Protein AF-R9J9X3-F1 (afdb_monomer)

Radius of gyration: 22.05 Å; Cα contacts (8 Å, |Δi|>4): 89; chains: 1; bounding box: 45×40×66 Å

Nearest PDB structures (foldseek):
  6e7e-assembly1_A  TM=3.730E-01  e=9.720E+00  Chlamydia trachomatis

Foldseek 3Di:
DDWDWDDDDPDIHTDDDDPDPDDQDADDQLVVVLVCCVPPPVPVNVVCVVVVNSSVVSNVRRVVLVVQLVVQLVVQCVVVVLDVVCCVVPVPVSVVSSVVSSVLSVVLSVVVVVLVVVLVVCVVVVHDCPVSDDDSVNSSVDD

Secondary structure (DSSP, 8-state):
-PPPEEEETTEEEE----S--------HHHHHHHHHHHHH-HHHHHHHHHTT-HHHHHHHHHHHHHHHHHHHHHHHHHHHT--HHHHHH-HHHHHHHHHHHHHHHHHHHHHHHHHHHHHHHHHHTT---TT----GGGGTS--

pLDDT: mean 78.39, std 12.06, range [36.59, 93.94]

Mean predicted aligned error: 10.54 Å

Structure (mmCIF, N/CA/C/O backbone):
data_AF-R9J9X3-F1
#
_entry.id   AF-R9J9X3-F1
#
loop_
_atom_site.group_PDB
_atom_site.id
_atom_site.type_symbol
_atom_site.label_atom_id
_atom_site.label_alt_id
_atom_site.label_comp_id
_atom_site.label_asym_id
_atom_site.label_entity_id
_atom_site.label_seq_id
_atom_site.pdbx_PDB_ins_code
_atom_site.Cartn_x
_atom_site.Cartn_y
_atom_site.Cartn_z
_atom_site.occupan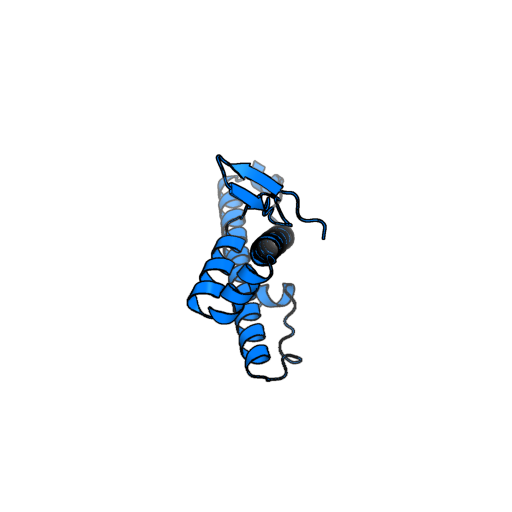cy
_atom_site.B_iso_or_equiv
_atom_site.auth_seq_id
_atom_site.auth_comp_id
_atom_site.auth_asym_id
_atom_site.auth_atom_id
_atom_site.pdbx_PDB_model_num
ATOM 1 N N . MET A 1 1 ? 5.738 -5.826 -32.272 1.00 55.72 1 MET A N 1
ATOM 2 C CA . MET A 1 1 ? 5.733 -4.434 -31.786 1.00 55.72 1 MET A CA 1
ATOM 3 C C . MET A 1 1 ? 6.050 -3.584 -33.000 1.00 55.72 1 MET A C 1
ATOM 5 O O . MET A 1 1 ? 7.163 -3.682 -33.497 1.00 55.72 1 MET A O 1
ATOM 9 N N . GLU A 1 2 ? 5.056 -2.905 -33.570 1.00 68.19 2 GLU A N 1
ATOM 10 C CA . GLU A 1 2 ? 5.290 -1.958 -34.667 1.00 68.19 2 GLU A CA 1
ATOM 11 C C . GLU A 1 2 ? 5.715 -0.630 -34.040 1.00 68.19 2 GLU A C 1
ATOM 13 O O . GLU A 1 2 ? 5.007 -0.099 -33.186 1.00 68.19 2 GLU A O 1
ATOM 18 N N . ILE A 1 3 ? 6.905 -0.145 -34.391 1.00 80.88 3 ILE A N 1
ATOM 19 C CA . ILE A 1 3 ? 7.419 1.145 -33.924 1.00 80.88 3 ILE A CA 1
ATOM 20 C C . ILE A 1 3 ? 6.981 2.181 -34.961 1.00 80.88 3 ILE A C 1
ATOM 22 O O . ILE A 1 3 ? 7.319 2.043 -36.137 1.00 80.88 3 ILE A O 1
ATOM 26 N N . THR A 1 4 ? 6.196 3.177 -34.548 1.00 89.00 4 THR A N 1
ATOM 27 C CA . THR A 1 4 ? 5.824 4.306 -35.413 1.00 89.00 4 THR A CA 1
ATOM 28 C C . THR A 1 4 ? 6.920 5.364 -35.376 1.00 89.00 4 THR A C 1
ATOM 30 O O . THR A 1 4 ? 7.675 5.444 -34.411 1.00 89.00 4 THR A O 1
ATOM 33 N N . TYR A 1 5 ? 7.050 6.140 -36.447 1.00 91.56 5 TYR A N 1
ATOM 34 C CA . TYR A 1 5 ? 8.077 7.168 -36.572 1.00 91.56 5 TYR A CA 1
ATOM 35 C C . TYR A 1 5 ? 7.436 8.487 -36.988 1.00 91.56 5 TYR A C 1
ATOM 37 O O . TYR A 1 5 ? 6.512 8.489 -37.808 1.00 91.56 5 TYR A O 1
ATOM 45 N N . HIS A 1 6 ? 7.970 9.598 -36.486 1.00 90.81 6 HIS A N 1
ATOM 46 C CA . HIS A 1 6 ? 7.605 10.941 -36.923 1.00 90.81 6 HIS A CA 1
ATOM 47 C C . HIS A 1 6 ? 8.841 11.731 -37.365 1.00 90.81 6 HIS A C 1
ATOM 49 O O . HIS A 1 6 ? 9.974 11.427 -36.989 1.00 90.81 6 HIS A O 1
ATOM 55 N N . TRP A 1 7 ? 8.613 12.735 -38.209 1.00 93.94 7 TRP A N 1
ATOM 56 C CA . TRP A 1 7 ? 9.657 13.635 -38.689 1.00 93.94 7 TRP A CA 1
ATOM 57 C C . TRP A 1 7 ? 9.814 14.816 -37.735 1.00 93.94 7 TRP A C 1
ATOM 59 O O . TRP A 1 7 ? 8.843 15.525 -37.471 1.00 93.94 7 TRP A O 1
ATOM 69 N N . GLU A 1 8 ? 11.038 15.051 -37.271 1.00 90.00 8 GLU A N 1
ATOM 70 C CA . GLU A 1 8 ? 11.421 16.253 -36.533 1.00 90.00 8 GLU A CA 1
ATOM 71 C C . GLU A 1 8 ? 12.585 16.929 -37.278 1.00 90.00 8 GLU A C 1
ATOM 73 O O . GLU A 1 8 ? 13.745 16.516 -37.202 1.00 90.00 8 GLU A O 1
ATOM 78 N N . GLY A 1 9 ? 12.251 17.939 -38.090 1.00 89.94 9 GLY A N 1
ATOM 79 C CA . GLY A 1 9 ? 13.192 18.550 -39.033 1.00 89.94 9 GLY A CA 1
ATOM 80 C C . GLY A 1 9 ? 13.656 17.548 -40.095 1.00 89.94 9 GLY A C 1
ATOM 81 O O . GLY A 1 9 ? 12.832 16.966 -40.796 1.00 89.94 9 GLY A O 1
ATOM 82 N N . ASP A 1 10 ? 14.971 17.336 -40.184 1.00 92.38 10 ASP A N 1
ATOM 83 C CA . ASP A 1 10 ? 15.601 16.408 -41.137 1.00 92.38 10 ASP A CA 1
ATOM 84 C C . ASP A 1 10 ? 15.778 14.981 -40.579 1.00 92.38 10 ASP A C 1
ATOM 86 O O . ASP A 1 10 ? 16.336 14.112 -41.253 1.00 92.38 10 ASP A O 1
ATOM 90 N N . TYR A 1 11 ? 15.324 14.720 -39.348 1.00 91.62 11 TYR A N 1
ATOM 91 C CA . TYR A 1 11 ? 15.507 13.437 -38.671 1.00 91.62 11 TYR A CA 1
ATOM 92 C C . TYR A 1 11 ? 14.184 12.685 -38.510 1.00 91.62 11 TYR A C 1
ATOM 94 O O . TYR A 1 11 ? 13.150 13.261 -38.171 1.00 91.62 11 TYR A O 1
ATOM 102 N N . LEU A 1 12 ? 14.239 11.368 -38.723 1.00 92.94 12 LEU A N 1
ATOM 103 C CA . LEU A 1 12 ? 13.132 10.450 -38.469 1.00 92.94 12 LEU A CA 1
ATOM 104 C C . LEU A 1 12 ? 13.311 9.821 -37.081 1.00 92.94 12 LEU A C 1
ATOM 106 O O . LEU A 1 12 ? 14.235 9.032 -36.870 1.00 92.94 12 LEU A O 1
ATOM 110 N N . ILE A 1 13 ? 12.433 10.167 -36.142 1.00 91.88 13 ILE A N 1
ATOM 111 C CA . ILE A 1 13 ? 12.532 9.765 -34.735 1.00 91.88 13 ILE A CA 1
ATOM 112 C C . ILE A 1 13 ? 11.445 8.726 -34.421 1.00 91.88 13 ILE A C 1
ATOM 114 O O . ILE A 1 13 ? 10.282 8.928 -34.776 1.00 91.88 13 ILE A O 1
ATOM 118 N N . PRO A 1 14 ? 11.791 7.594 -33.779 1.00 90.19 14 PRO A N 1
ATOM 119 C CA . PRO A 1 14 ? 10.805 6.613 -33.341 1.00 90.19 14 PRO A CA 1
ATOM 120 C C . PRO A 1 14 ? 9.949 7.146 -32.186 1.00 90.19 14 PRO A C 1
ATOM 122 O O . PRO A 1 14 ? 10.466 7.652 -31.189 1.00 90.19 14 PRO A O 1
ATOM 125 N N . ASP A 1 15 ? 8.639 6.942 -32.283 1.00 83.25 15 ASP A N 1
ATOM 126 C CA . ASP A 1 15 ? 7.673 7.203 -31.219 1.00 83.25 15 ASP A CA 1
ATOM 127 C C . ASP A 1 15 ? 7.783 6.133 -30.133 1.00 83.25 15 ASP A C 1
ATOM 129 O O . ASP A 1 15 ? 7.128 5.086 -30.162 1.00 83.25 15 ASP A O 1
ATOM 133 N N . LEU A 1 16 ? 8.614 6.404 -29.135 1.00 81.31 16 LEU A N 1
ATOM 134 C CA . LEU A 1 16 ? 8.721 5.560 -27.953 1.00 81.31 16 LEU A CA 1
ATOM 135 C C . LEU A 1 16 ? 7.577 5.895 -26.991 1.00 81.31 16 LEU A C 1
ATOM 137 O O . LEU A 1 16 ? 7.622 6.889 -26.268 1.00 81.31 16 LEU A O 1
ATOM 141 N N . LYS A 1 17 ? 6.536 5.059 -26.980 1.00 72.19 17 LYS A N 1
ATOM 142 C CA . LYS A 1 17 ? 5.468 5.114 -25.974 1.00 72.19 17 LYS A CA 1
ATOM 143 C C . LYS A 1 17 ? 5.707 4.044 -24.916 1.00 72.19 17 LYS A C 1
ATOM 145 O O . LYS A 1 17 ? 5.935 2.884 -25.254 1.00 72.19 17 LYS A O 1
ATOM 150 N N . LEU A 1 18 ? 5.636 4.441 -23.646 1.00 67.94 18 LEU A N 1
ATOM 151 C CA . LEU A 1 18 ? 5.600 3.498 -22.528 1.00 67.94 18 LEU A CA 1
ATOM 152 C C . LEU A 1 18 ? 4.341 2.638 -22.645 1.00 67.94 18 LEU A C 1
ATOM 154 O O . LEU A 1 18 ? 3.277 3.138 -23.018 1.00 67.94 18 LEU A O 1
ATOM 158 N N . SER A 1 19 ? 4.473 1.350 -22.338 1.00 70.50 19 SER A N 1
ATOM 159 C CA . SER A 1 19 ? 3.364 0.404 -22.467 1.00 70.50 19 SER A CA 1
ATOM 160 C C . SER A 1 19 ? 2.252 0.679 -21.450 1.00 70.50 19 SER A C 1
ATOM 162 O O . SER A 1 19 ? 1.073 0.501 -21.755 1.00 70.50 19 SER A O 1
ATOM 164 N N . ASP A 1 20 ? 2.628 1.182 -20.272 1.00 66.38 20 ASP A N 1
ATOM 165 C CA . ASP A 1 20 ? 1.721 1.543 -19.192 1.00 66.38 20 ASP A CA 1
ATOM 166 C C . ASP A 1 20 ? 1.657 3.070 -19.025 1.00 66.38 20 ASP A C 1
ATOM 168 O O . ASP A 1 20 ? 2.592 3.711 -18.546 1.00 66.38 20 ASP A O 1
ATOM 172 N N . THR A 1 21 ? 0.544 3.665 -19.459 1.00 61.75 21 THR A N 1
ATOM 173 C CA . THR A 1 21 ? 0.236 5.098 -19.269 1.00 61.75 21 THR A CA 1
ATOM 174 C C . THR A 1 21 ? -0.731 5.318 -18.100 1.00 61.75 21 THR A C 1
ATOM 176 O O . THR A 1 21 ? -1.291 6.402 -17.950 1.00 61.75 21 THR A O 1
ATOM 179 N N . THR A 1 22 ? -0.979 4.288 -17.285 1.00 71.88 22 THR A N 1
ATOM 180 C CA . THR A 1 22 ? -1.936 4.380 -16.182 1.00 71.88 22 THR A CA 1
ATOM 181 C C . THR A 1 22 ? -1.393 5.312 -15.104 1.00 71.88 22 THR A C 1
ATOM 183 O O . THR A 1 22 ? -0.309 5.104 -14.557 1.00 71.88 22 THR A O 1
ATOM 186 N N . GLU A 1 23 ? -2.149 6.358 -14.774 1.00 72.06 23 GLU A N 1
ATOM 187 C CA . GLU A 1 23 ? -1.785 7.262 -13.689 1.00 72.06 23 GLU A CA 1
ATOM 188 C C . GLU A 1 23 ? -2.138 6.618 -12.340 1.00 72.06 23 GLU A C 1
ATOM 190 O O . GLU A 1 23 ? -3.276 6.661 -11.869 1.00 72.06 23 GLU A O 1
ATOM 195 N N . TYR A 1 24 ? -1.152 5.975 -11.715 1.00 76.50 24 TYR A N 1
ATOM 196 C CA . TYR A 1 24 ? -1.330 5.345 -10.410 1.00 76.50 24 TYR A CA 1
ATOM 197 C C . TYR A 1 24 ? -1.341 6.395 -9.291 1.00 76.50 24 TYR A C 1
ATOM 199 O O . TYR A 1 24 ? -0.335 7.053 -9.014 1.00 76.50 24 TYR A O 1
ATOM 207 N N . GLN A 1 25 ? -2.465 6.509 -8.584 1.00 80.38 25 GLN A N 1
ATOM 208 C CA . GLN A 1 25 ? -2.579 7.345 -7.388 1.00 80.38 25 GLN A CA 1
ATOM 209 C C . GLN A 1 25 ? -1.988 6.608 -6.181 1.00 80.38 25 GLN A C 1
ATOM 211 O O . GLN A 1 25 ? -2.619 5.744 -5.579 1.00 80.38 25 GLN A O 1
ATOM 216 N N . ILE A 1 26 ? -0.745 6.934 -5.825 1.00 84.88 26 ILE A N 1
ATOM 217 C CA . ILE A 1 26 ? -0.033 6.237 -4.749 1.00 84.88 26 ILE A CA 1
ATOM 218 C C . ILE A 1 26 ? -0.402 6.849 -3.401 1.00 84.88 26 ILE A C 1
ATOM 220 O O . ILE A 1 26 ? -0.067 8.002 -3.107 1.00 84.88 26 ILE A O 1
ATOM 224 N N . GLY A 1 27 ? -1.034 6.053 -2.543 1.00 88.00 27 GLY A N 1
ATOM 225 C CA . GLY A 1 27 ? -1.343 6.435 -1.174 1.00 88.00 27 GLY A CA 1
ATOM 226 C C . GLY A 1 27 ? -0.149 6.375 -0.218 1.00 88.00 27 GLY A C 1
ATOM 227 O O . GLY A 1 27 ? 1.035 6.386 -0.582 1.00 88.00 27 GLY A O 1
ATOM 228 N N . LYS A 1 28 ? -0.464 6.386 1.078 1.00 86.94 28 LYS A N 1
ATOM 229 C CA . LYS A 1 28 ? 0.529 6.425 2.160 1.00 86.94 28 LYS A CA 1
ATOM 230 C C . LYS A 1 28 ? 1.396 5.164 2.186 1.00 86.94 28 LYS A C 1
ATOM 232 O O . LYS A 1 28 ? 2.609 5.268 2.384 1.00 86.94 28 LYS A O 1
ATOM 237 N N . TYR A 1 29 ? 0.788 3.993 2.022 1.00 84.69 29 TYR A N 1
ATOM 238 C CA . TYR A 1 29 ? 1.462 2.707 2.162 1.00 84.69 29 TYR A CA 1
ATOM 239 C C . TYR A 1 29 ? 2.304 2.389 0.926 1.00 84.69 29 TYR A C 1
ATOM 241 O O . TYR A 1 29 ? 3.430 1.907 1.074 1.00 84.69 29 TYR A O 1
ATOM 249 N N . GLY A 1 30 ? 1.843 2.785 -0.262 1.00 87.75 30 GLY A N 1
ATOM 250 C CA . GLY A 1 30 ? 2.637 2.722 -1.489 1.00 87.75 30 GLY A CA 1
ATOM 251 C C . GLY A 1 30 ? 3.918 3.568 -1.405 1.00 87.75 30 GLY A C 1
ATOM 252 O O . GLY A 1 30 ? 5.012 3.072 -1.679 1.00 87.75 30 GLY A O 1
ATOM 253 N N . ARG A 1 31 ? 3.846 4.813 -0.902 1.00 89.31 31 ARG A N 1
ATOM 254 C CA . ARG A 1 31 ? 5.054 5.636 -0.662 1.00 89.31 31 ARG A CA 1
ATOM 255 C C . ARG A 1 31 ? 6.012 4.993 0.338 1.00 89.31 31 ARG A C 1
ATOM 257 O O . ARG A 1 31 ? 7.227 5.021 0.140 1.00 89.31 31 ARG A O 1
ATOM 264 N N . MET A 1 32 ? 5.474 4.393 1.398 1.00 85.75 32 MET A N 1
ATOM 265 C CA . MET A 1 32 ? 6.287 3.706 2.398 1.00 85.75 32 MET A CA 1
ATOM 266 C C . MET A 1 32 ? 7.032 2.504 1.797 1.00 85.75 32 MET A C 1
ATOM 268 O O . MET A 1 32 ? 8.215 2.302 2.075 1.00 85.75 32 MET A O 1
ATOM 272 N N . ARG A 1 33 ? 6.363 1.735 0.930 1.00 86.25 33 ARG A N 1
ATOM 273 C CA . ARG A 1 33 ? 6.966 0.612 0.207 1.00 86.25 33 ARG A CA 1
ATOM 274 C C . ARG A 1 33 ? 8.049 1.067 -0.766 1.00 86.25 33 ARG A C 1
ATOM 276 O O . ARG A 1 33 ? 9.105 0.440 -0.804 1.00 86.25 33 ARG A O 1
ATOM 283 N N . LYS A 1 34 ? 7.815 2.151 -1.508 1.00 89.19 34 LYS A N 1
ATOM 284 C CA . LYS A 1 34 ? 8.810 2.731 -2.418 1.00 89.19 34 LYS A CA 1
ATOM 285 C C . LYS A 1 34 ? 10.100 3.079 -1.676 1.00 89.19 34 LYS A C 1
ATOM 287 O O . LYS A 1 34 ? 11.159 2.570 -2.031 1.00 89.19 34 LYS A O 1
ATOM 292 N N . ARG A 1 35 ? 9.991 3.852 -0.590 1.00 88.38 35 ARG A N 1
ATOM 293 C CA . ARG A 1 35 ? 11.139 4.233 0.247 1.00 88.38 35 ARG A CA 1
ATOM 294 C C . ARG A 1 35 ? 11.902 3.009 0.755 1.00 88.38 35 ARG A C 1
ATOM 296 O O . ARG A 1 35 ? 13.127 2.978 0.735 1.00 88.38 35 ARG A O 1
ATOM 303 N N . PHE A 1 36 ? 11.179 1.967 1.163 1.00 83.44 36 PHE A N 1
ATOM 304 C CA . PHE A 1 36 ? 11.801 0.720 1.596 1.00 83.44 36 PHE A CA 1
ATOM 305 C C . PHE A 1 36 ? 12.621 0.045 0.482 1.00 83.44 36 PHE A C 1
ATOM 307 O O . PHE A 1 36 ? 13.737 -0.411 0.746 1.00 83.44 36 PHE A O 1
ATOM 314 N N . LEU A 1 37 ? 12.080 -0.025 -0.742 1.00 84.94 37 LEU A N 1
ATOM 315 C CA . LEU A 1 37 ? 12.778 -0.595 -1.898 1.00 84.94 37 LEU A CA 1
ATOM 316 C C . LEU A 1 37 ? 14.046 0.202 -2.233 1.00 84.94 37 LEU A C 1
ATOM 318 O O . LEU A 1 37 ? 15.091 -0.400 -2.470 1.00 84.94 37 LEU A O 1
ATOM 322 N N . GLU A 1 38 ? 13.982 1.531 -2.171 1.00 85.44 38 GLU A N 1
ATOM 323 C CA . GLU A 1 38 ? 15.125 2.418 -2.421 1.00 85.44 38 GLU A CA 1
ATOM 324 C C . GLU A 1 38 ? 16.242 2.275 -1.374 1.00 85.44 38 GLU A C 1
ATOM 326 O O . GLU A 1 38 ? 17.421 2.270 -1.734 1.00 85.44 38 GLU A O 1
ATOM 331 N N . GLU A 1 39 ? 15.891 2.146 -0.091 1.00 86.12 39 GLU A N 1
ATOM 332 C CA . GLU A 1 39 ? 16.861 2.057 1.011 1.00 86.12 39 GLU A CA 1
ATOM 333 C C . GLU A 1 39 ? 17.495 0.660 1.136 1.00 86.12 39 GLU A C 1
ATOM 335 O O . GLU A 1 39 ? 18.681 0.548 1.435 1.00 86.12 39 GLU A O 1
ATOM 340 N N . ASN A 1 40 ? 16.724 -0.412 0.915 1.00 79.25 40 ASN A N 1
ATOM 341 C CA . ASN A 1 40 ? 17.148 -1.777 1.268 1.00 79.25 40 ASN A CA 1
ATOM 342 C C . ASN A 1 40 ? 17.403 -2.679 0.055 1.00 79.25 40 ASN A C 1
ATOM 344 O O . ASN A 1 40 ? 18.181 -3.627 0.145 1.00 79.25 40 ASN A O 1
ATOM 348 N N . HIS A 1 41 ? 16.740 -2.424 -1.077 1.0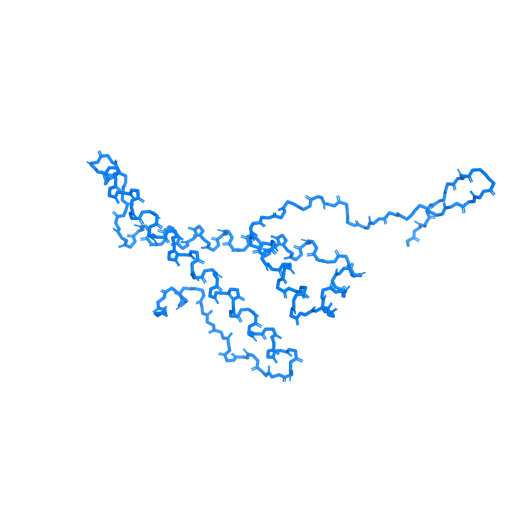0 78.69 41 HIS A N 1
ATOM 349 C CA . HIS A 1 41 ? 16.740 -3.328 -2.228 1.00 78.69 41 HIS A CA 1
ATOM 350 C C . HIS A 1 41 ? 16.851 -2.576 -3.554 1.00 78.69 41 HIS A C 1
ATOM 352 O O . HIS A 1 41 ? 16.063 -2.796 -4.475 1.00 78.69 41 HIS A O 1
ATOM 358 N N . ARG A 1 42 ? 17.882 -1.731 -3.676 1.00 83.94 42 ARG A N 1
ATO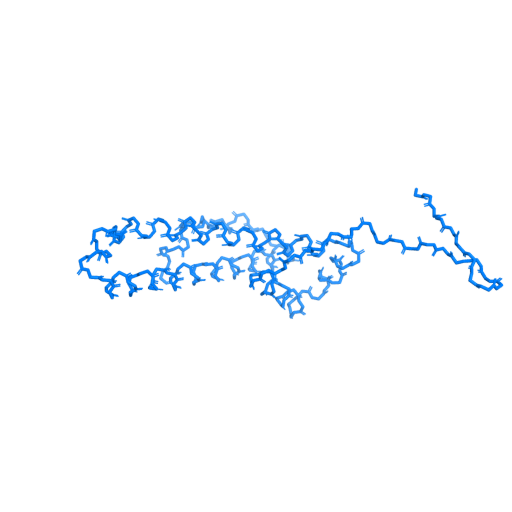M 359 C CA . ARG A 1 42 ? 18.149 -0.942 -4.889 1.00 83.94 42 ARG A CA 1
ATOM 360 C C . ARG A 1 42 ? 18.139 -1.770 -6.176 1.00 83.94 42 ARG A C 1
ATOM 362 O O . ARG A 1 42 ? 17.586 -1.317 -7.165 1.00 83.94 42 ARG A O 1
ATOM 369 N N . GLY A 1 43 ? 18.682 -2.990 -6.157 1.00 85.31 43 GLY A N 1
ATOM 370 C CA . GLY A 1 43 ? 18.674 -3.871 -7.333 1.00 85.31 43 GLY A CA 1
ATOM 371 C C . GLY A 1 43 ? 17.264 -4.269 -7.785 1.00 85.31 43 GLY A C 1
ATOM 372 O O . GLY A 1 43 ? 16.950 -4.180 -8.967 1.00 85.31 43 GLY A O 1
ATOM 373 N N . ILE A 1 44 ? 16.391 -4.635 -6.840 1.00 84.25 44 ILE A N 1
ATOM 374 C CA . ILE A 1 44 ? 14.988 -4.974 -7.132 1.00 84.25 44 ILE A CA 1
ATOM 375 C C . ILE A 1 44 ? 14.231 -3.727 -7.582 1.00 84.25 44 ILE A C 1
ATOM 377 O O . ILE A 1 44 ? 13.449 -3.798 -8.521 1.00 84.25 44 ILE A O 1
ATOM 381 N N . TYR A 1 45 ? 14.488 -2.584 -6.946 1.00 86.06 45 TYR A N 1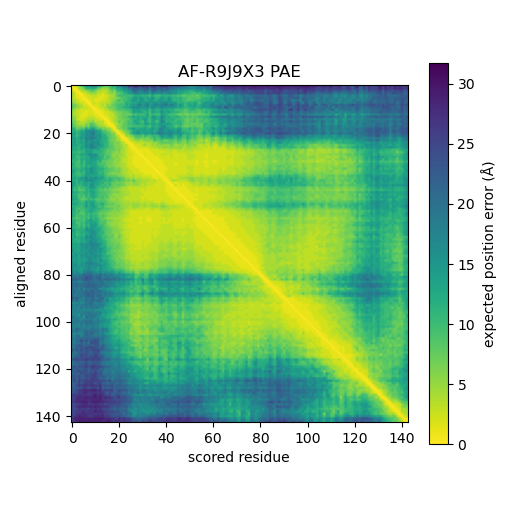
ATOM 382 C CA . TYR A 1 45 ? 13.895 -1.312 -7.341 1.00 86.06 45 TYR A CA 1
ATOM 383 C C . TYR A 1 45 ? 14.236 -0.952 -8.793 1.00 86.06 45 TYR A C 1
ATOM 385 O O . TYR A 1 45 ? 13.331 -0.720 -9.590 1.00 86.06 45 TYR A O 1
ATOM 393 N N . SER A 1 46 ? 15.519 -0.995 -9.164 1.00 88.38 46 SER A N 1
ATOM 394 C CA . SER A 1 46 ? 15.962 -0.750 -10.540 1.00 88.38 46 SER A CA 1
ATOM 395 C C . SER A 1 46 ? 15.361 -1.755 -11.519 1.00 88.38 46 SER A C 1
ATOM 397 O O . SER A 1 46 ? 14.893 -1.363 -12.580 1.00 88.38 46 SER A O 1
ATOM 399 N N . TYR A 1 47 ? 15.307 -3.039 -11.155 1.00 88.19 47 TYR A N 1
ATOM 400 C CA . TYR A 1 47 ? 14.650 -4.058 -11.973 1.00 88.19 47 TYR A CA 1
ATOM 401 C C . TYR A 1 47 ? 13.153 -3.768 -12.182 1.00 88.19 47 TYR A C 1
ATOM 403 O O . TYR A 1 47 ? 12.652 -3.879 -13.297 1.00 88.19 47 TYR A O 1
ATOM 411 N N . MET A 1 48 ? 12.431 -3.358 -11.137 1.00 86.12 48 MET A N 1
ATOM 412 C CA . MET A 1 48 ? 11.004 -3.019 -11.218 1.00 86.12 48 MET A CA 1
ATOM 413 C C . MET A 1 48 ? 10.742 -1.769 -12.066 1.00 86.12 48 MET A C 1
ATOM 415 O O . MET A 1 48 ? 9.713 -1.699 -12.732 1.00 86.12 48 MET A O 1
ATOM 419 N N . ILE A 1 49 ? 11.666 -0.803 -12.068 1.00 87.88 49 ILE A N 1
ATOM 420 C CA . ILE A 1 49 ? 11.616 0.347 -12.982 1.00 87.88 49 ILE A CA 1
ATOM 421 C C . ILE A 1 49 ? 11.814 -0.117 -14.424 1.00 87.88 49 ILE A C 1
ATOM 423 O O . ILE A 1 49 ? 11.008 0.217 -15.283 1.00 87.88 49 ILE A O 1
ATOM 427 N N . LEU A 1 50 ? 12.865 -0.902 -14.682 1.00 87.12 50 LEU A N 1
ATOM 428 C CA . LEU A 1 50 ? 13.208 -1.373 -16.029 1.00 87.12 50 LEU A CA 1
ATOM 429 C C . LEU A 1 50 ? 12.144 -2.304 -16.621 1.00 87.12 50 LEU A C 1
ATOM 431 O O . LEU A 1 50 ? 11.966 -2.342 -17.830 1.00 87.12 50 LEU A O 1
ATOM 435 N N . SER A 1 51 ? 11.451 -3.058 -15.770 1.00 84.81 51 SER A N 1
ATOM 436 C CA . SER A 1 51 ? 10.334 -3.924 -16.162 1.00 84.81 51 SER A CA 1
ATOM 437 C C . SER A 1 51 ? 8.981 -3.209 -16.184 1.00 84.81 51 SER A C 1
ATOM 439 O O . SER A 1 51 ? 7.970 -3.873 -16.384 1.00 84.81 51 SER A O 1
ATOM 441 N N . GLU A 1 52 ? 8.936 -1.896 -15.927 1.00 83.81 52 GLU A N 1
ATOM 442 C CA . GLU A 1 52 ? 7.709 -1.081 -15.862 1.00 83.81 52 GLU A CA 1
ATOM 443 C C . GLU A 1 52 ? 6.667 -1.573 -14.827 1.00 83.81 52 GLU A C 1
ATOM 445 O O . GLU A 1 52 ? 5.539 -1.095 -14.783 1.00 83.81 52 GLU A O 1
ATOM 450 N N . THR A 1 53 ? 7.032 -2.488 -13.919 1.00 86.88 53 THR A N 1
ATOM 451 C CA . THR A 1 53 ? 6.101 -3.101 -12.948 1.00 86.88 53 THR A CA 1
ATOM 452 C C . THR A 1 53 ? 6.000 -2.356 -11.620 1.00 86.88 53 THR A C 1
ATOM 454 O O . THR A 1 53 ? 5.115 -2.646 -10.809 1.00 86.88 53 THR A O 1
ATOM 457 N N . LEU A 1 54 ? 6.901 -1.400 -11.369 1.00 87.88 54 LEU A N 1
ATOM 458 C CA . LEU A 1 54 ? 7.018 -0.731 -10.075 1.00 87.88 54 LEU A CA 1
ATOM 459 C C . LEU A 1 54 ? 5.703 -0.084 -9.632 1.00 87.88 54 LEU A C 1
ATOM 461 O O . LEU A 1 54 ? 5.263 -0.294 -8.504 1.00 87.88 54 LEU A O 1
ATOM 465 N N . TRP A 1 55 ? 5.094 0.725 -10.496 1.00 87.81 55 TRP A N 1
ATOM 466 C CA . TRP A 1 55 ? 3.948 1.546 -10.115 1.00 87.81 55 TRP A CA 1
ATOM 467 C C . TRP A 1 55 ? 2.715 0.703 -9.803 1.00 87.81 55 TRP A C 1
ATOM 469 O O . TRP A 1 55 ? 2.093 0.904 -8.759 1.00 87.81 55 TRP A O 1
ATOM 479 N N . LYS A 1 56 ? 2.460 -0.319 -10.625 1.00 86.88 56 LYS A N 1
ATOM 480 C CA . LYS A 1 56 ? 1.431 -1.329 -10.379 1.00 86.88 56 LYS A CA 1
ATOM 481 C C . LYS A 1 56 ? 1.621 -2.022 -9.027 1.00 86.88 56 LYS A C 1
ATOM 483 O O . LYS A 1 56 ? 0.700 -2.050 -8.219 1.00 86.88 56 LYS A O 1
ATOM 488 N N . HIS A 1 57 ? 2.837 -2.486 -8.731 1.00 85.62 57 HIS A N 1
ATOM 489 C CA . HIS A 1 57 ? 3.143 -3.141 -7.454 1.00 85.62 57 HIS A CA 1
ATOM 490 C C . HIS A 1 57 ? 2.904 -2.226 -6.240 1.00 85.62 57 HIS A C 1
ATOM 492 O O . HIS A 1 57 ? 2.443 -2.673 -5.188 1.00 85.62 57 HIS A O 1
ATOM 498 N N . LEU A 1 58 ? 3.241 -0.938 -6.358 1.00 88.38 58 LEU A N 1
ATOM 499 C CA . LEU A 1 58 ? 3.018 0.028 -5.281 1.00 88.38 58 LEU A CA 1
ATOM 500 C C . LEU A 1 58 ? 1.528 0.309 -5.054 1.00 88.38 58 LEU A C 1
ATOM 502 O O . LEU A 1 58 ? 1.139 0.487 -3.900 1.00 88.38 58 LEU A O 1
ATOM 506 N N . ALA A 1 59 ? 0.726 0.349 -6.121 1.00 88.19 59 ALA A N 1
ATOM 507 C CA . ALA A 1 59 ? -0.720 0.531 -6.042 1.00 88.19 59 ALA A CA 1
ATOM 508 C C . ALA A 1 59 ? -1.408 -0.681 -5.395 1.00 88.19 59 ALA A C 1
ATOM 510 O O . ALA A 1 59 ? -2.166 -0.502 -4.445 1.00 88.19 59 ALA A O 1
ATOM 511 N N . GLU A 1 60 ? -1.058 -1.899 -5.820 1.00 85.94 60 GLU A N 1
ATOM 512 C CA . GLU A 1 60 ? -1.570 -3.151 -5.238 1.00 85.94 60 GLU A CA 1
ATOM 513 C C . GLU A 1 60 ? -1.301 -3.222 -3.728 1.00 85.94 60 GLU A C 1
ATOM 515 O O . GLU A 1 60 ? -2.198 -3.492 -2.935 1.00 85.94 60 GLU A O 1
ATOM 520 N N . ILE A 1 61 ? -0.074 -2.900 -3.298 1.00 83.38 61 ILE A N 1
ATOM 521 C CA . ILE A 1 61 ? 0.268 -2.887 -1.869 1.00 83.38 61 ILE A CA 1
ATOM 522 C C . ILE A 1 61 ? -0.526 -1.828 -1.102 1.00 83.38 61 ILE A C 1
ATOM 524 O O . ILE A 1 61 ? -0.874 -2.052 0.061 1.00 83.38 61 ILE A O 1
ATOM 528 N N . ASP A 1 62 ? -0.758 -0.659 -1.698 1.00 87.00 62 ASP A N 1
ATOM 529 C CA . ASP A 1 62 ? -1.532 0.394 -1.044 1.00 87.00 62 ASP A CA 1
ATOM 530 C C . ASP A 1 62 ? -2.988 -0.040 -0.844 1.00 87.00 62 ASP A C 1
ATOM 532 O O . ASP A 1 62 ? -3.511 0.086 0.264 1.00 87.00 62 ASP A O 1
ATOM 536 N N . GLU A 1 63 ? -3.596 -0.635 -1.871 1.00 87.06 63 GLU A N 1
ATOM 537 C CA . GLU A 1 63 ? -4.947 -1.193 -1.823 1.00 87.06 63 GLU A CA 1
ATOM 538 C C . GLU A 1 63 ? -5.062 -2.319 -0.787 1.00 87.06 63 GLU A C 1
ATOM 540 O O . GLU A 1 63 ? -5.897 -2.233 0.115 1.00 87.06 63 GLU A O 1
ATOM 545 N N . GLU A 1 64 ? -4.159 -3.304 -0.810 1.00 83.56 64 GLU A N 1
ATOM 546 C CA . GLU A 1 64 ? -4.131 -4.397 0.170 1.00 83.56 64 GLU A CA 1
ATOM 547 C C . GLU A 1 64 ? -4.019 -3.885 1.615 1.00 83.56 64 GLU A C 1
ATOM 549 O O . GLU A 1 64 ? -4.687 -4.388 2.526 1.00 83.56 64 GLU A O 1
ATOM 554 N N . CYS A 1 65 ? -3.180 -2.870 1.848 1.00 82.94 65 CYS A N 1
ATOM 555 C CA . CYS A 1 65 ? -3.020 -2.274 3.173 1.00 82.94 65 CYS A CA 1
ATOM 556 C C . CYS A 1 65 ? -4.285 -1.527 3.614 1.00 82.94 65 CYS A C 1
ATOM 558 O O . CYS A 1 65 ? -4.675 -1.636 4.780 1.00 82.94 65 CYS A O 1
ATOM 560 N N . ASN A 1 66 ? -4.934 -0.795 2.706 1.00 86.56 66 ASN A N 1
ATOM 561 C CA . ASN A 1 66 ? -6.178 -0.081 2.991 1.00 86.56 66 ASN A CA 1
ATOM 562 C C . ASN A 1 66 ? -7.327 -1.058 3.279 1.00 86.56 66 ASN A C 1
ATOM 564 O O . ASN A 1 66 ? -8.016 -0.914 4.289 1.00 86.56 66 ASN A O 1
ATOM 568 N N . GLU A 1 67 ? -7.481 -2.113 2.477 1.00 86.81 67 GLU A N 1
ATOM 569 C CA . GLU A 1 67 ? -8.475 -3.157 2.729 1.00 86.81 67 GLU A CA 1
ATOM 570 C C . GLU A 1 67 ? -8.255 -3.848 4.074 1.00 86.81 67 GLU A C 1
ATOM 572 O O . GLU A 1 67 ? -9.199 -4.096 4.833 1.00 86.81 67 GLU A O 1
ATOM 577 N N . MET A 1 68 ? -7.001 -4.182 4.384 1.00 82.81 68 MET A N 1
ATOM 578 C CA . MET A 1 68 ? -6.654 -4.787 5.661 1.00 82.81 68 MET A CA 1
ATOM 579 C C . MET A 1 68 ? -7.004 -3.844 6.808 1.00 82.81 68 MET A C 1
ATOM 581 O O . MET A 1 68 ? -7.628 -4.273 7.778 1.00 82.81 68 MET A O 1
ATOM 585 N N . MET A 1 69 ? -6.651 -2.565 6.688 1.00 83.31 69 MET A N 1
ATOM 586 C CA . MET A 1 69 ? -6.971 -1.543 7.676 1.00 83.31 69 MET A CA 1
ATOM 587 C C . MET A 1 69 ? -8.479 -1.482 7.942 1.00 83.31 69 MET A C 1
ATOM 589 O O . MET A 1 69 ? -8.899 -1.561 9.097 1.00 83.31 69 MET A O 1
ATOM 593 N N . ASP A 1 70 ? -9.299 -1.436 6.895 1.00 86.19 70 ASP A N 1
ATOM 594 C CA . ASP A 1 70 ? -10.756 -1.384 7.021 1.00 86.19 70 ASP A CA 1
ATOM 595 C C . ASP A 1 70 ? -11.331 -2.633 7.692 1.00 86.19 70 ASP A C 1
ATOM 597 O O . ASP A 1 70 ? -12.169 -2.537 8.598 1.00 86.19 70 ASP A O 1
ATOM 601 N N . ARG A 1 71 ? -10.859 -3.821 7.299 1.00 85.50 71 ARG A N 1
ATOM 602 C CA . ARG A 1 71 ? -11.274 -5.088 7.922 1.00 85.50 71 ARG A CA 1
ATOM 603 C C . ARG A 1 71 ? -10.924 -5.106 9.410 1.00 85.50 71 ARG A C 1
ATOM 605 O O . ARG A 1 71 ? -11.764 -5.474 10.233 1.00 85.50 71 ARG A O 1
ATOM 612 N N . LEU A 1 72 ? -9.716 -4.674 9.760 1.00 81.81 72 LEU A N 1
ATOM 613 C CA . LEU A 1 72 ? -9.228 -4.646 11.136 1.00 81.81 72 LEU A CA 1
ATOM 614 C C . LEU A 1 72 ? -9.993 -3.645 12.002 1.00 81.81 72 LEU A C 1
ATOM 616 O O . LEU A 1 72 ? -10.395 -3.980 13.117 1.00 81.81 72 LEU A O 1
ATOM 620 N N . VAL A 1 73 ? -10.238 -2.436 11.491 1.00 85.19 73 VAL A N 1
ATOM 621 C CA . VAL A 1 73 ? -11.004 -1.407 12.206 1.00 85.19 73 VAL A CA 1
ATOM 622 C C . VAL A 1 73 ? -12.416 -1.909 12.498 1.00 85.19 73 VAL A C 1
ATOM 624 O O . VAL A 1 73 ? -12.873 -1.787 13.632 1.00 85.19 73 VAL A O 1
ATOM 627 N N . ARG A 1 74 ? -13.084 -2.557 11.532 1.00 85.06 74 ARG A N 1
ATOM 628 C CA . ARG A 1 74 ? -14.421 -3.146 11.739 1.00 85.06 74 ARG A CA 1
ATOM 629 C C . ARG A 1 74 ? -14.416 -4.251 12.796 1.00 85.06 74 ARG A C 1
ATOM 631 O O . ARG A 1 74 ? -15.299 -4.287 13.652 1.00 85.06 74 ARG A O 1
ATOM 638 N N . GLN A 1 75 ? -13.427 -5.143 12.759 1.00 84.38 75 GLN A N 1
ATOM 639 C CA . GLN A 1 75 ? -13.296 -6.219 13.748 1.00 84.38 75 GLN A CA 1
ATOM 640 C C . GLN A 1 75 ? -13.064 -5.674 15.161 1.00 84.38 75 GLN A C 1
ATOM 642 O O . GLN A 1 75 ? -13.697 -6.132 16.113 1.00 84.38 75 GLN A O 1
ATOM 647 N N . MET A 1 76 ? -12.197 -4.672 15.296 1.00 82.25 76 MET A N 1
ATOM 648 C CA . MET A 1 76 ? -11.880 -4.048 16.580 1.00 82.25 76 MET A CA 1
ATOM 649 C C . MET A 1 76 ? -13.035 -3.204 17.116 1.00 82.25 76 MET A C 1
ATOM 651 O O . MET A 1 76 ? -13.349 -3.302 18.297 1.00 82.25 76 MET A O 1
ATOM 655 N N . ALA A 1 77 ? -13.732 -2.457 16.256 1.00 84.44 77 ALA A N 1
ATOM 656 C CA . ALA A 1 77 ? -14.930 -1.713 16.641 1.00 84.44 77 ALA A CA 1
ATOM 657 C C . ALA A 1 77 ? -16.013 -2.650 17.198 1.00 84.44 77 ALA A C 1
ATOM 659 O O . ALA A 1 77 ? -16.604 -2.361 18.239 1.00 84.44 77 ALA A O 1
ATOM 660 N N . LYS A 1 78 ? -16.207 -3.819 16.568 1.00 85.25 78 LYS A N 1
ATOM 661 C CA . LYS A 1 78 ? -17.117 -4.859 17.070 1.00 85.25 78 LYS A CA 1
ATOM 662 C C . LYS A 1 78 ? -16.655 -5.438 18.411 1.00 85.25 78 LYS A C 1
ATOM 664 O O . LYS A 1 78 ? -17.487 -5.687 19.276 1.00 85.25 78 LYS A O 1
ATOM 669 N N . LYS A 1 79 ? -15.347 -5.653 18.591 1.00 82.62 79 LYS A N 1
ATOM 670 C CA . LYS A 1 79 ? -14.771 -6.203 19.830 1.00 82.62 79 LYS A CA 1
ATOM 671 C C . LYS A 1 79 ? -14.854 -5.226 21.007 1.00 82.62 79 LYS A C 1
ATOM 673 O O . LYS A 1 79 ? -15.123 -5.654 22.121 1.00 82.62 79 LYS A O 1
ATOM 678 N N . GLU A 1 80 ? -14.620 -3.939 20.768 1.00 80.69 80 GLU A N 1
ATOM 679 C CA . GLU A 1 80 ? -14.652 -2.894 21.801 1.00 80.69 80 GLU A CA 1
ATOM 680 C C . GLU A 1 80 ? -16.055 -2.322 22.061 1.00 80.69 80 GLU A C 1
ATOM 682 O O . GLU A 1 80 ? -16.206 -1.464 22.933 1.00 80.69 80 GLU A O 1
ATOM 687 N N . GLY A 1 81 ? -17.073 -2.789 21.329 1.00 81.69 81 GLY A N 1
ATOM 688 C CA . GLY A 1 81 ? -18.459 -2.352 21.502 1.00 81.69 81 GLY A CA 1
ATOM 689 C C . GLY A 1 81 ? -18.701 -0.908 21.060 1.00 81.69 81 GLY A C 1
ATOM 690 O O . GLY A 1 81 ? -19.535 -0.222 21.641 1.00 81.69 81 GLY A O 1
ATOM 691 N N . VAL A 1 82 ? -17.966 -0.427 20.053 1.00 80.69 82 VAL A N 1
ATOM 692 C CA . VAL A 1 82 ? -18.142 0.921 19.496 1.00 80.69 82 VAL A CA 1
ATOM 693 C C . VAL A 1 82 ? -19.423 0.935 18.654 1.00 80.69 82 VAL A C 1
ATOM 695 O O . VAL A 1 82 ? -19.400 0.636 17.461 1.00 80.69 82 VAL A O 1
ATOM 698 N N . THR A 1 83 ? -20.556 1.218 19.294 1.00 84.56 83 THR A N 1
ATOM 699 C CA . THR A 1 83 ? -21.884 1.287 18.665 1.00 84.56 83 THR A CA 1
ATOM 700 C C . THR A 1 83 ? -22.284 2.730 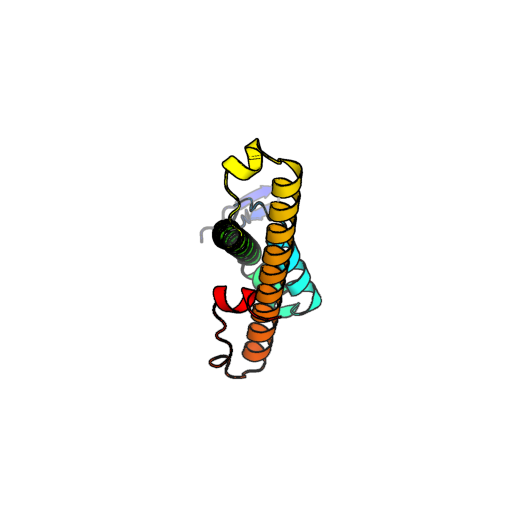18.351 1.00 84.56 83 THR A C 1
ATOM 702 O O . THR A 1 83 ? -21.730 3.681 18.901 1.00 84.56 83 THR A O 1
ATOM 705 N N . GLU A 1 84 ? -23.278 2.912 17.476 1.00 80.94 84 GLU A N 1
ATOM 706 C CA . GLU A 1 84 ? -23.868 4.240 17.229 1.00 80.94 84 GLU A CA 1
ATOM 707 C C . GLU A 1 84 ? -24.575 4.798 18.477 1.00 80.94 84 GLU A C 1
ATOM 709 O O . GLU A 1 84 ? -24.624 6.007 18.652 1.00 80.94 84 GLU A O 1
ATOM 714 N N . GLN A 1 85 ? -25.028 3.939 19.399 1.00 81.88 85 GLN A N 1
ATOM 715 C CA . GLN A 1 85 ? -25.562 4.369 20.700 1.00 81.88 85 GLN A CA 1
ATOM 716 C C . GLN A 1 85 ? -24.488 5.085 21.527 1.00 81.88 85 GLN A C 1
ATOM 718 O O . GLN A 1 85 ? -24.710 6.201 21.977 1.00 81.88 85 GLN A O 1
ATOM 723 N N . LEU A 1 86 ? -23.278 4.512 21.615 1.00 84.12 86 LEU A N 1
ATOM 724 C CA . LEU A 1 86 ? -22.153 5.158 22.297 1.00 84.12 86 LEU A CA 1
ATOM 725 C C . LEU A 1 86 ? -21.816 6.521 21.680 1.00 84.12 86 LEU A C 1
ATOM 727 O O . LEU A 1 86 ? -21.425 7.439 22.388 1.00 84.12 86 LEU A O 1
ATOM 731 N N . LYS A 1 87 ? -21.970 6.664 20.364 1.00 84.94 87 LYS A N 1
ATOM 732 C CA . LYS A 1 87 ? -21.722 7.927 19.664 1.00 84.94 87 LYS A CA 1
ATOM 733 C C . LYS A 1 87 ? -22.767 8.997 19.993 1.00 84.94 87 LYS A C 1
ATOM 735 O O . LYS A 1 87 ? -22.412 10.172 20.045 1.00 84.94 87 LYS A O 1
ATOM 740 N N . SER A 1 88 ? -24.026 8.601 20.188 1.00 84.75 88 SER A N 1
ATOM 741 C CA . SER A 1 88 ? -25.108 9.494 20.618 1.00 84.75 88 SER A CA 1
ATOM 742 C C . SER A 1 88 ? -24.991 9.883 22.091 1.00 84.75 88 SER A C 1
ATOM 744 O O . SER A 1 88 ? -25.234 11.041 22.419 1.00 84.75 88 SER A O 1
ATOM 746 N N . ASP A 1 89 ? -24.589 8.944 22.947 1.00 87.44 89 ASP A N 1
ATOM 747 C CA . ASP A 1 89 ? -24.514 9.147 24.395 1.00 87.44 89 ASP A CA 1
ATOM 748 C C . ASP A 1 89 ? -23.230 9.888 24.814 1.00 87.44 89 ASP A C 1
ATOM 750 O O . ASP A 1 89 ? -23.282 10.826 25.608 1.00 87.44 89 ASP A O 1
ATOM 754 N N . ASP A 1 90 ? -22.072 9.498 24.266 1.00 87.88 90 ASP A N 1
ATOM 755 C CA . ASP A 1 90 ? -20.769 10.113 24.543 1.00 87.88 90 ASP A CA 1
ATOM 756 C C . ASP A 1 90 ? -19.859 10.107 23.301 1.00 87.88 90 ASP A C 1
ATOM 758 O O . ASP A 1 90 ? -19.042 9.208 23.049 1.00 87.88 90 ASP A O 1
ATOM 762 N N . TRP A 1 91 ? -19.976 11.186 22.529 1.00 83.44 91 TRP A N 1
ATOM 763 C CA . TRP A 1 91 ? -19.215 11.387 21.300 1.00 83.44 91 TRP A CA 1
ATOM 764 C C . TRP A 1 91 ? -17.689 11.437 21.518 1.00 83.44 91 TRP A C 1
ATOM 766 O O . TRP A 1 91 ? -16.937 11.014 20.634 1.00 83.44 91 TRP A O 1
ATOM 776 N N . LEU A 1 92 ? -17.210 11.919 22.676 1.00 89.12 92 LEU A N 1
ATOM 777 C CA . LEU A 1 92 ? -15.776 12.025 22.978 1.00 89.12 92 LEU A CA 1
ATOM 778 C C . LEU A 1 92 ? -15.179 10.651 23.273 1.00 89.12 92 LEU A C 1
ATOM 780 O O . LEU A 1 92 ? -14.126 10.309 22.726 1.00 89.12 92 LEU A O 1
ATOM 784 N N . CYS A 1 93 ? -15.863 9.843 24.086 1.00 86.88 93 CYS A N 1
ATOM 785 C CA . CYS A 1 93 ? -15.444 8.472 24.371 1.00 86.88 93 CYS A CA 1
ATOM 786 C C . CYS A 1 93 ? -15.438 7.617 23.095 1.00 86.88 93 CYS A C 1
ATOM 788 O O . CYS A 1 93 ? -14.483 6.872 22.840 1.00 86.88 93 CYS A O 1
ATOM 790 N N . TRP A 1 94 ? -16.449 7.784 22.236 1.00 90.31 94 TRP A N 1
ATOM 791 C CA . TRP A 1 94 ? -16.481 7.158 20.915 1.00 90.31 94 TRP A CA 1
ATOM 792 C C . TRP A 1 94 ? -15.268 7.560 20.061 1.00 90.31 94 TRP A C 1
ATOM 794 O O . TRP A 1 94 ? -14.577 6.692 19.516 1.00 90.31 94 TRP A O 1
ATOM 804 N N . LEU A 1 95 ? -14.955 8.860 19.993 1.00 87.12 95 LEU A N 1
ATOM 805 C CA . LEU A 1 95 ? -13.824 9.369 19.216 1.00 87.12 95 LEU A CA 1
ATOM 806 C C . LEU A 1 95 ? -12.485 8.831 19.744 1.00 87.12 95 LEU A C 1
ATOM 808 O O . LEU A 1 95 ? -11.628 8.419 18.958 1.00 87.12 95 LEU A O 1
ATOM 812 N N . GLN A 1 96 ? -12.307 8.780 21.066 1.00 88.25 96 GLN A N 1
ATOM 813 C CA . GLN A 1 96 ? -11.099 8.250 21.701 1.00 88.25 96 GLN A CA 1
ATOM 814 C C . GLN A 1 96 ? -10.896 6.759 21.404 1.00 88.25 96 GLN A C 1
ATOM 816 O O . GLN A 1 96 ? -9.781 6.342 21.065 1.00 88.25 96 GLN A O 1
ATOM 821 N N . LYS A 1 97 ? -11.960 5.951 21.490 1.00 86.62 97 LYS A N 1
ATOM 822 C CA . LYS A 1 97 ? -11.915 4.520 21.153 1.00 86.62 97 LYS A CA 1
ATOM 823 C C . L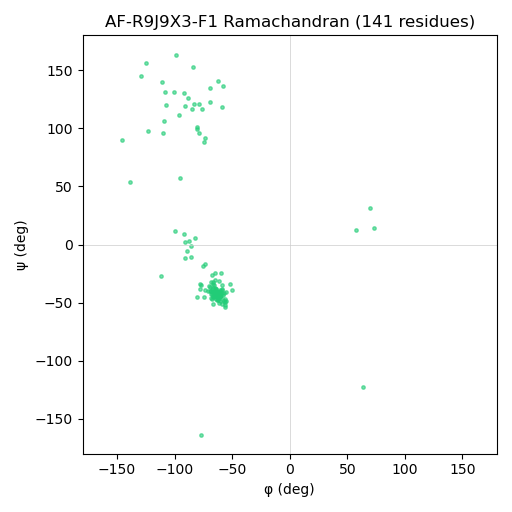YS A 1 97 ? -11.604 4.310 19.678 1.00 86.62 97 LYS A C 1
ATOM 825 O O . LYS A 1 97 ? -10.686 3.563 19.346 1.00 86.62 97 LYS A O 1
ATOM 830 N N . MET A 1 98 ? -12.276 5.042 18.790 1.00 86.12 98 MET A N 1
ATOM 831 C CA . MET A 1 98 ? -12.031 4.946 17.351 1.00 86.12 98 MET A CA 1
ATOM 832 C C . MET A 1 98 ? -10.585 5.327 16.994 1.00 86.12 98 MET A C 1
ATOM 834 O O . MET A 1 98 ? -9.928 4.625 16.222 1.00 86.12 98 MET A O 1
ATOM 838 N N . ASN A 1 99 ? -10.039 6.383 17.603 1.00 87.56 99 ASN A N 1
ATOM 839 C CA . ASN A 1 99 ? -8.635 6.760 17.424 1.00 87.56 99 ASN A CA 1
ATOM 840 C C . ASN A 1 99 ? -7.666 5.702 17.967 1.00 87.56 99 ASN A C 1
ATOM 842 O O . ASN A 1 99 ? -6.672 5.389 17.307 1.00 87.56 99 ASN A O 1
ATOM 846 N N . SER A 1 100 ? -7.961 5.109 19.125 1.00 87.19 100 SER A N 1
ATOM 847 C CA . SER A 1 100 ? -7.140 4.039 19.709 1.00 87.19 100 SER A CA 1
ATOM 848 C C . SER A 1 100 ? -7.101 2.807 18.802 1.00 87.19 100 SER A C 1
ATOM 850 O O . SER A 1 100 ? -6.023 2.288 18.501 1.00 87.19 100 SER A O 1
ATOM 852 N N . ILE A 1 101 ? -8.260 2.405 18.273 1.00 86.62 101 ILE A N 1
ATOM 853 C CA . ILE A 1 101 ? -8.391 1.312 17.306 1.00 86.62 101 ILE A CA 1
ATOM 854 C C . ILE A 1 101 ? -7.603 1.620 16.031 1.00 86.62 101 ILE A C 1
ATOM 856 O O . ILE A 1 101 ? -6.811 0.788 15.582 1.00 86.62 101 ILE A O 1
ATOM 860 N N . ARG A 1 102 ? -7.756 2.819 15.453 1.00 85.19 102 ARG A N 1
ATOM 861 C CA . ARG A 1 102 ? -6.994 3.233 14.260 1.00 85.19 102 ARG A CA 1
ATOM 862 C C . ARG A 1 102 ? -5.487 3.200 14.511 1.00 85.19 102 ARG A C 1
ATOM 864 O O . ARG A 1 102 ? -4.725 2.767 13.654 1.00 85.19 102 ARG A O 1
ATOM 871 N N . HIS A 1 103 ? -5.034 3.608 15.690 1.00 84.38 103 HIS A N 1
ATOM 872 C CA . HIS A 1 103 ? -3.614 3.572 16.023 1.00 84.38 103 HIS A CA 1
ATOM 873 C C . HIS A 1 103 ? -3.077 2.134 16.164 1.00 84.38 103 HIS A C 1
ATOM 875 O O . HIS A 1 103 ? -2.006 1.822 15.639 1.00 84.38 103 HIS A O 1
ATOM 881 N N . LEU A 1 104 ? -3.827 1.238 16.813 1.00 81.81 104 LEU A N 1
ATOM 882 C CA . LEU A 1 104 ? -3.480 -0.186 16.932 1.00 81.81 104 LEU A CA 1
ATOM 883 C C . LEU A 1 104 ? -3.420 -0.872 15.563 1.00 81.81 104 LEU A C 1
ATOM 885 O O . LEU A 1 104 ? -2.438 -1.533 15.234 1.00 81.81 104 LEU A O 1
ATOM 889 N N . THR A 1 105 ? -4.439 -0.661 14.738 1.00 80.38 105 THR A N 1
ATOM 890 C CA . THR A 1 105 ? -4.538 -1.254 13.397 1.00 80.38 105 THR A CA 1
ATOM 891 C C . THR A 1 105 ? -3.465 -0.714 12.448 1.00 80.38 105 THR A C 1
ATOM 893 O O . THR A 1 105 ? -2.840 -1.492 11.724 1.00 80.38 105 THR A O 1
ATOM 896 N N . MET A 1 106 ? -3.124 0.577 12.538 1.00 80.50 106 MET A N 1
ATOM 897 C 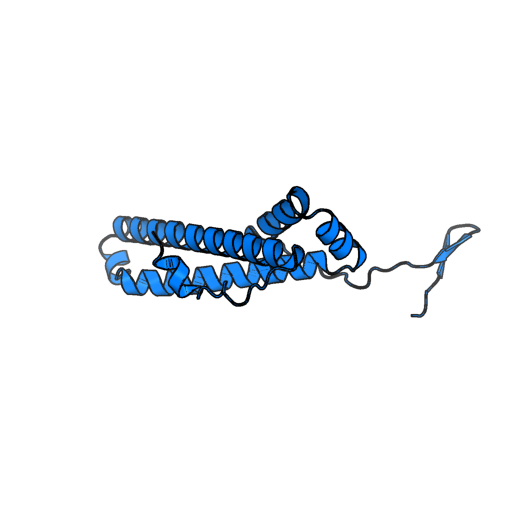CA . MET A 1 106 ? -1.983 1.149 11.817 1.00 80.50 106 MET A CA 1
ATOM 898 C C . MET A 1 106 ? -0.654 0.497 12.236 1.00 80.50 106 MET A C 1
ATOM 900 O O . MET A 1 106 ? 0.180 0.199 11.376 1.00 80.50 106 MET A O 1
ATOM 904 N N . LYS A 1 107 ? -0.448 0.229 13.534 1.00 77.75 107 LYS A N 1
ATOM 905 C CA . LYS A 1 107 ? 0.731 -0.514 14.012 1.00 77.75 107 LYS A CA 1
ATOM 906 C C . LYS A 1 107 ? 0.766 -1.941 13.467 1.00 77.75 107 LYS A C 1
ATOM 908 O O . LYS A 1 107 ? 1.833 -2.392 13.055 1.00 77.75 107 LYS A O 1
ATOM 913 N N . SER A 1 108 ? -0.369 -2.637 13.421 1.00 74.38 108 SER A N 1
ATOM 914 C CA . SER A 1 108 ? -0.459 -3.978 12.829 1.00 74.38 108 SER A CA 1
ATOM 915 C C . SER A 1 108 ? -0.089 -3.971 11.345 1.00 74.38 108 SER A C 1
ATOM 917 O O . SER A 1 108 ? 0.700 -4.814 10.925 1.00 74.38 108 SER A O 1
ATOM 919 N N . CYS A 1 109 ? -0.549 -2.979 10.577 1.00 68.81 109 CYS A N 1
ATOM 920 C CA . CYS A 1 109 ? -0.157 -2.803 9.175 1.00 68.81 109 CYS A CA 1
ATOM 921 C C . CYS A 1 109 ? 1.361 -2.582 9.023 1.00 68.81 109 CYS A C 1
ATOM 923 O O . CYS A 1 109 ? 2.004 -3.204 8.180 1.00 68.81 109 CYS A O 1
ATOM 925 N N . ALA A 1 110 ? 1.973 -1.771 9.894 1.00 71.50 110 ALA A N 1
ATOM 926 C CA . ALA A 1 110 ? 3.427 -1.587 9.906 1.00 71.50 110 ALA A CA 1
ATOM 927 C C . ALA A 1 110 ? 4.181 -2.879 10.290 1.00 71.50 110 ALA A C 1
ATOM 929 O O . ALA A 1 110 ? 5.233 -3.186 9.724 1.00 71.50 110 ALA A O 1
ATOM 930 N N . LYS A 1 111 ? 3.643 -3.672 11.229 1.00 72.19 111 LYS A N 1
ATOM 931 C CA . LYS A 1 111 ? 4.179 -4.993 11.611 1.00 72.19 111 LYS A CA 1
ATOM 932 C C . LYS A 1 111 ? 4.103 -5.962 10.425 1.00 72.19 111 LYS A C 1
ATOM 934 O O . LYS A 1 111 ? 5.079 -6.661 10.162 1.00 72.19 111 LYS A O 1
ATOM 939 N N . TRP A 1 112 ? 3.009 -5.928 9.664 1.00 70.50 112 TRP A N 1
ATOM 940 C CA . TRP A 1 112 ? 2.818 -6.713 8.444 1.00 70.50 112 TRP A CA 1
ATOM 941 C C . TRP A 1 112 ? 3.800 -6.312 7.340 1.00 70.50 112 TRP A C 1
ATOM 943 O O . TRP A 1 112 ? 4.476 -7.168 6.775 1.00 70.50 112 TRP A O 1
ATOM 953 N N . GLN A 1 113 ? 4.012 -5.014 7.122 1.00 70.25 113 GLN A N 1
ATOM 954 C CA . GLN A 1 113 ? 5.023 -4.526 6.181 1.00 70.25 113 GLN A CA 1
ATOM 955 C C . GLN A 1 113 ? 6.451 -4.912 6.612 1.00 70.25 113 GLN A C 1
ATOM 957 O O . GLN A 1 113 ? 7.255 -5.334 5.779 1.00 70.25 113 GLN A O 1
ATOM 962 N N . ASN A 1 114 ? 6.764 -4.874 7.913 1.00 70.75 114 ASN A N 1
ATOM 963 C CA . ASN A 1 114 ? 8.036 -5.375 8.454 1.00 70.75 114 ASN A CA 1
ATOM 964 C C . ASN A 1 114 ? 8.198 -6.896 8.304 1.00 70.75 114 ASN A C 1
ATOM 966 O O . ASN A 1 114 ? 9.304 -7.393 8.075 1.00 70.75 114 ASN A O 1
ATOM 970 N N . PHE A 1 115 ? 7.103 -7.642 8.417 1.00 69.62 115 PHE A N 1
ATOM 971 C CA . PHE A 1 115 ? 7.082 -9.079 8.195 1.00 69.62 115 PHE A CA 1
ATOM 972 C C . PHE A 1 115 ? 7.323 -9.429 6.723 1.00 69.62 115 PHE A C 1
ATOM 974 O O . PHE A 1 115 ? 8.186 -10.256 6.431 1.00 69.62 115 PHE A O 1
ATOM 981 N N . LEU A 1 116 ? 6.649 -8.744 5.793 1.00 65.75 116 LEU A N 1
ATOM 982 C CA . LEU A 1 116 ? 6.914 -8.853 4.355 1.00 65.75 116 LEU A CA 1
ATOM 983 C C . LEU A 1 116 ? 8.364 -8.479 4.018 1.00 65.75 116 LEU A C 1
ATOM 985 O O . LEU A 1 116 ? 9.006 -9.146 3.206 1.00 65.75 116 LEU A O 1
ATOM 989 N N . ARG A 1 117 ? 8.915 -7.461 4.691 1.00 67.00 117 ARG A N 1
ATOM 990 C CA . ARG A 1 117 ? 10.336 -7.085 4.622 1.00 67.00 117 ARG A CA 1
ATOM 991 C C . ARG A 1 117 ? 11.252 -8.246 5.018 1.00 67.00 117 ARG A C 1
ATOM 993 O O . ARG A 1 117 ? 12.166 -8.547 4.255 1.00 67.00 117 ARG A O 1
ATOM 1000 N N . LYS A 1 118 ? 10.995 -8.922 6.148 1.00 66.31 118 LYS A N 1
ATOM 1001 C CA . LYS A 1 118 ? 11.762 -10.105 6.589 1.00 66.31 118 LYS A CA 1
ATOM 1002 C C . LYS A 1 118 ? 11.624 -11.265 5.606 1.00 66.31 118 LYS A C 1
ATOM 1004 O O . LYS A 1 118 ? 12.620 -11.843 5.188 1.00 66.31 118 LYS A O 1
ATOM 1009 N N . LYS A 1 119 ? 10.398 -11.585 5.190 1.00 66.62 119 LYS A N 1
ATOM 1010 C CA . LYS A 1 119 ? 10.131 -12.693 4.267 1.00 66.62 119 LYS A CA 1
ATOM 1011 C C . LYS A 1 119 ? 10.886 -12.523 2.942 1.00 66.62 119 LYS A C 1
ATOM 1013 O O . LYS A 1 119 ? 11.519 -13.472 2.494 1.00 66.62 119 LYS A O 1
ATOM 1018 N N . ASN A 1 120 ? 10.903 -11.316 2.374 1.00 64.56 120 ASN A N 1
ATOM 1019 C CA . ASN A 1 120 ? 11.672 -11.024 1.159 1.00 64.56 120 ASN A CA 1
ATOM 1020 C C . ASN A 1 120 ? 13.191 -11.094 1.373 1.00 64.56 120 ASN A C 1
ATOM 1022 O O . ASN A 1 120 ? 13.895 -11.604 0.508 1.00 64.56 120 ASN A O 1
ATOM 1026 N N . THR A 1 121 ? 13.715 -10.644 2.519 1.00 62.34 121 THR A N 1
ATOM 1027 C CA . THR A 1 121 ? 15.160 -10.763 2.806 1.00 62.34 121 THR A CA 1
ATOM 1028 C C . THR A 1 121 ? 15.599 -12.222 2.914 1.00 62.34 121 THR A C 1
ATOM 1030 O O . THR A 1 121 ? 16.609 -12.592 2.324 1.00 62.34 121 THR A O 1
ATOM 1033 N N . TYR A 1 122 ? 14.827 -13.066 3.603 1.00 59.97 122 TYR A N 1
ATOM 1034 C CA . TYR A 1 122 ? 15.118 -14.499 3.702 1.00 59.97 122 TYR A CA 1
ATOM 1035 C C . TYR A 1 122 ? 14.985 -15.214 2.351 1.00 59.97 122 TYR A C 1
ATOM 1037 O O . TYR A 1 122 ? 15.856 -16.010 2.008 1.00 59.97 122 TYR A O 1
ATOM 1045 N N . ALA A 1 123 ? 13.961 -14.884 1.557 1.00 60.59 123 ALA A N 1
ATOM 1046 C CA . ALA A 1 123 ? 13.795 -15.432 0.210 1.00 60.59 123 ALA A CA 1
ATOM 1047 C C . ALA A 1 123 ? 14.977 -15.074 -0.711 1.00 60.59 123 ALA A C 1
ATOM 1049 O O . ALA A 1 123 ? 15.513 -15.949 -1.384 1.00 60.59 123 ALA A O 1
ATOM 1050 N N . ASN A 1 124 ? 15.439 -13.820 -0.680 1.00 60.16 124 ASN A N 1
ATOM 1051 C CA . ASN A 1 124 ? 16.590 -13.363 -1.469 1.00 60.16 124 ASN A CA 1
ATOM 1052 C C . ASN A 1 124 ? 17.919 -13.984 -1.012 1.00 60.16 124 ASN A C 1
ATOM 1054 O O . ASN A 1 124 ? 18.838 -14.122 -1.811 1.00 60.16 124 ASN A O 1
ATOM 1058 N N . ALA A 1 125 ? 18.021 -14.379 0.258 1.00 64.94 125 ALA A N 1
ATOM 1059 C CA . ALA A 1 125 ? 19.167 -15.108 0.799 1.00 64.94 125 ALA A CA 1
ATOM 1060 C C . ALA A 1 125 ? 19.109 -16.628 0.522 1.00 64.94 125 ALA A C 1
ATOM 1062 O O . ALA A 1 125 ? 19.939 -17.371 1.039 1.00 64.94 125 ALA A O 1
ATOM 1063 N N . GLY A 1 126 ? 18.121 -17.109 -0.248 1.00 69.12 126 GLY A N 1
ATOM 1064 C CA . GLY A 1 126 ? 17.933 -18.535 -0.542 1.00 69.12 126 GLY A CA 1
ATOM 1065 C C . GLY A 1 126 ? 17.399 -19.354 0.640 1.00 69.12 126 GLY A C 1
ATOM 1066 O O . GLY A 1 126 ? 17.442 -20.582 0.616 1.00 69.12 126 GLY A O 1
ATOM 1067 N N . ILE A 1 127 ? 16.892 -18.695 1.686 1.00 68.00 127 ILE A N 1
ATOM 1068 C CA . ILE A 1 127 ? 16.422 -19.332 2.918 1.00 68.00 127 ILE A CA 1
ATOM 1069 C C . ILE A 1 127 ? 14.925 -19.637 2.795 1.00 68.00 127 ILE A C 1
ATOM 1071 O O . ILE A 1 127 ? 14.118 -18.772 2.451 1.00 68.00 127 ILE A O 1
ATOM 1075 N N . SER A 1 128 ? 14.534 -20.879 3.103 1.00 66.38 128 SER A N 1
ATOM 1076 C CA . SER A 1 128 ? 13.137 -21.325 3.036 1.00 66.38 128 SER A CA 1
ATOM 1077 C C . SER A 1 128 ? 12.228 -20.482 3.935 1.00 66.38 128 SER A C 1
ATOM 1079 O O . SER A 1 128 ? 12.357 -20.476 5.159 1.00 66.38 128 SER A O 1
ATOM 1081 N N . THR A 1 129 ? 11.252 -19.800 3.332 1.00 62.50 129 THR A N 1
ATOM 1082 C CA . THR A 1 12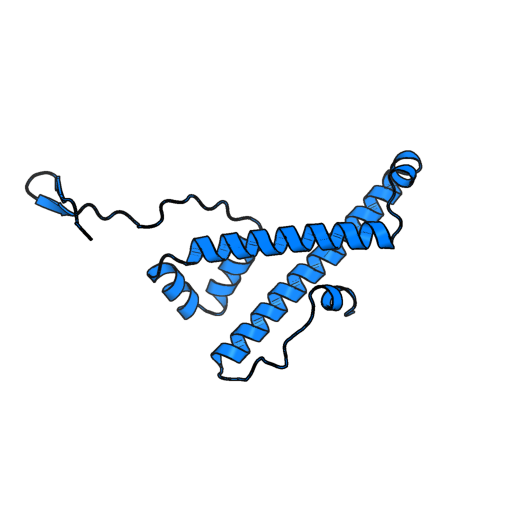9 ? 10.287 -18.943 4.043 1.00 62.50 129 THR A CA 1
ATOM 1083 C C . THR A 1 129 ? 9.001 -19.667 4.445 1.00 62.50 129 THR A C 1
ATOM 1085 O O . THR A 1 129 ? 8.064 -19.029 4.923 1.00 62.50 129 THR A O 1
ATOM 1088 N N . ARG A 1 130 ? 8.943 -21.000 4.299 1.00 62.47 130 ARG A N 1
ATOM 1089 C CA . ARG A 1 130 ? 7.745 -21.815 4.589 1.00 62.47 130 ARG A CA 1
ATOM 1090 C C . ARG A 1 130 ? 7.278 -21.700 6.050 1.00 62.47 130 ARG A C 1
ATOM 1092 O O . ARG A 1 130 ? 6.097 -21.865 6.319 1.00 62.47 130 ARG A O 1
ATOM 1099 N N . PHE A 1 131 ? 8.182 -21.347 6.965 1.00 54.75 131 PHE A N 1
ATOM 1100 C CA . PHE A 1 131 ? 7.903 -21.129 8.391 1.00 54.75 131 PHE A CA 1
ATOM 1101 C C . PHE A 1 131 ? 7.419 -19.706 8.727 1.00 54.75 131 PHE A C 1
ATOM 1103 O O . PHE A 1 131 ? 6.954 -19.452 9.834 1.00 54.75 131 PHE A O 1
ATOM 1110 N N . LEU A 1 132 ? 7.506 -18.763 7.784 1.00 55.56 132 LEU A N 1
ATOM 1111 C CA . LEU A 1 132 ? 7.068 -17.375 7.950 1.00 55.56 132 LEU A CA 1
ATOM 1112 C C . LEU A 1 132 ? 5.643 -17.200 7.414 1.00 55.56 132 LEU A C 1
ATOM 1114 O O . LEU A 1 132 ? 5.390 -16.373 6.536 1.00 55.56 132 LEU A O 1
ATOM 1118 N N . THR A 1 133 ? 4.694 -17.973 7.933 1.00 54.50 133 THR A N 1
ATOM 1119 C CA . THR A 1 133 ? 3.261 -17.768 7.686 1.00 54.50 133 THR A CA 1
ATOM 1120 C C . THR A 1 133 ? 2.613 -17.278 8.973 1.00 54.50 133 THR A C 1
ATOM 1122 O O . THR A 1 133 ? 2.264 -18.069 9.844 1.00 54.50 133 THR A O 1
ATOM 1125 N N . VAL A 1 134 ? 2.466 -15.962 9.118 1.00 59.41 134 VAL A N 1
ATOM 1126 C CA . VAL A 1 134 ? 1.676 -15.370 10.203 1.00 59.41 134 VAL A CA 1
ATOM 1127 C C . VAL A 1 134 ? 0.399 -14.830 9.579 1.00 59.41 134 VAL A C 1
ATOM 1129 O O . VAL A 1 134 ? 0.456 -13.994 8.677 1.00 59.41 134 VAL A O 1
ATOM 1132 N N . SER A 1 135 ? -0.748 -15.337 10.035 1.00 54.31 135 SER A N 1
ATOM 1133 C CA . SER A 1 135 ? -2.055 -14.824 9.619 1.00 54.31 135 SER A CA 1
ATOM 1134 C C . SER A 1 135 ? -2.154 -13.329 9.962 1.00 54.31 135 SER A C 1
ATOM 1136 O O . SER A 1 135 ? -1.778 -12.959 11.078 1.00 54.31 135 SER A O 1
ATOM 1138 N N . PRO A 1 136 ? -2.680 -12.464 9.073 1.00 51.78 136 PRO A N 1
ATOM 1139 C CA . PRO A 1 136 ? -2.892 -11.046 9.376 1.00 51.78 136 PRO A CA 1
ATOM 1140 C C . PRO A 1 136 ? -3.671 -10.825 10.683 1.00 51.78 136 PRO A C 1
ATOM 1142 O O . PRO A 1 136 ? -3.352 -9.919 11.448 1.00 51.78 136 PRO A O 1
ATOM 1145 N N . ALA A 1 137 ? -4.613 -11.721 11.001 1.00 49.34 137 ALA A N 1
ATOM 1146 C CA . ALA A 1 137 ? -5.361 -11.705 12.258 1.00 49.34 137 ALA A CA 1
ATOM 1147 C C . ALA A 1 137 ? -4.485 -11.993 13.497 1.00 49.34 137 ALA A C 1
ATOM 1149 O O . ALA A 1 137 ? -4.697 -11.410 14.557 1.00 49.34 137 ALA A O 1
ATOM 1150 N N . ALA A 1 138 ? -3.463 -12.844 13.366 1.00 58.47 138 ALA A N 1
ATOM 1151 C CA . ALA A 1 138 ? -2.528 -13.167 14.448 1.00 58.47 138 ALA A CA 1
ATOM 1152 C C . ALA A 1 138 ? -1.508 -12.043 14.718 1.00 58.47 138 ALA A C 1
ATOM 1154 O O . ALA A 1 138 ? -0.915 -11.988 15.794 1.00 58.47 138 ALA A O 1
ATOM 1155 N N . MET A 1 139 ? -1.312 -11.108 13.777 1.00 56.03 139 MET A N 1
ATOM 1156 C CA . MET A 1 139 ? -0.449 -9.937 13.999 1.00 56.03 139 MET A CA 1
ATOM 1157 C C . MET A 1 139 ? -1.066 -8.891 14.933 1.00 56.03 139 MET A C 1
ATOM 1159 O O . MET A 1 139 ? -0.338 -8.048 15.455 1.00 56.03 139 MET A O 1
ATOM 1163 N N . ILE A 1 140 ? -2.379 -8.955 15.165 1.00 54.09 140 ILE A N 1
ATOM 1164 C CA . ILE A 1 140 ? -3.117 -8.068 16.076 1.00 54.09 140 ILE A CA 1
ATOM 1165 C C . ILE A 1 140 ? -2.905 -8.487 17.538 1.00 54.09 140 ILE A C 1
ATOM 1167 O O . ILE A 1 140 ? -2.870 -7.640 18.423 1.00 54.09 140 ILE A O 1
ATOM 1171 N N . SER A 1 141 ? -2.763 -9.792 17.799 1.00 49.19 141 SER A N 1
ATOM 1172 C CA . SER A 1 141 ? -2.619 -10.360 19.148 1.00 49.19 141 SER A CA 1
ATOM 1173 C C . SER A 1 141 ? -1.176 -10.455 19.639 1.00 49.19 141 SER A C 1
ATOM 1175 O O . SE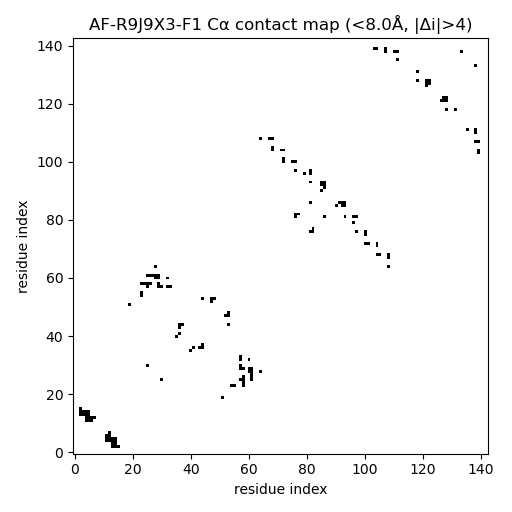R A 1 141 ? -0.950 -10.858 20.776 1.00 49.19 141 SER A O 1
ATOM 1177 N N . LEU A 1 142 ? -0.194 -10.141 18.791 1.00 40.06 142 LEU A N 1
ATOM 1178 C CA . LEU A 1 142 ? 1.201 -10.102 19.214 1.00 40.06 142 LEU A CA 1
ATOM 1179 C C . LEU A 1 142 ? 1.452 -8.790 19.968 1.00 40.06 142 LEU A C 1
ATOM 1181 O O . LEU A 1 142 ? 1.278 -7.743 19.329 1.00 40.06 142 LEU A O 1
ATOM 1185 N N . PRO A 1 143 ? 1.888 -8.841 21.243 1.00 36.59 143 PRO A N 1
ATOM 1186 C CA . PRO A 1 143 ? 2.237 -7.649 22.014 1.00 36.59 143 PRO A CA 1
ATOM 1187 C C . PRO A 1 143 ? 3.254 -6.750 21.287 1.00 36.59 143 PRO A C 1
ATOM 1189 O O . PRO A 1 143 ? 3.978 -7.226 20.366 1.00 36.59 143 PRO A O 1
#

Solvent-accessible surface area (backbone atoms only — not comparable to full-atom values): 8420 Å² total; per-residue (Å²): 135,88,78,50,69,47,77,60,88,97,42,82,43,72,61,84,72,72,92,74,80,75,86,74,80,66,49,75,56,13,53,54,51,49,55,48,31,61,75,76,34,49,70,59,42,53,48,27,57,76,66,69,46,43,62,60,54,30,40,53,52,21,51,55,50,50,54,49,43,55,54,46,44,53,54,47,34,64,73,74,64,70,44,73,64,46,42,74,76,37,50,65,62,41,49,52,50,54,51,50,44,51,53,52,42,51,48,34,52,53,51,49,52,52,46,54,51,50,48,52,53,37,47,76,69,73,40,87,53,85,82,73,74,76,56,78,75,59,51,68,75,54,131

Sequence (143 aa):
MEITYHWEGDYLIPDLKLSDTTEYQIGKYGRMRKRFLEENHRGIYSYMILSETLWKHLAEIDEECNEMMDRLVRQMAKKEGVTEQLKSDDWLCWLQKMNSIRHLTMKSCAKWQNFLRKKNTYANAGISTRFLTVSPAAMISLP